Protein AF-A0A528A1V8-F1 (afdb_monomer)

Radius of gyration: 11.82 Å; Cα 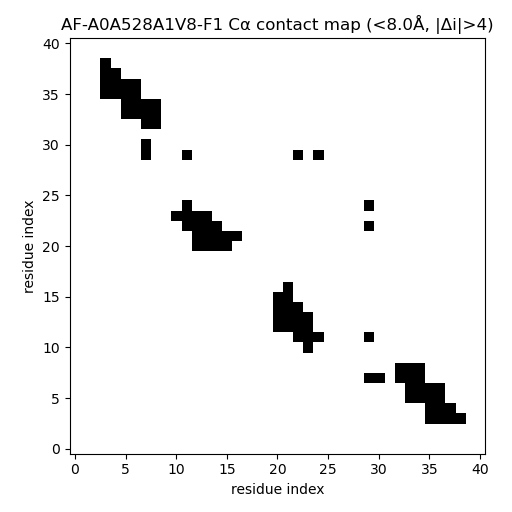contacts (8 Å, |Δi|>4): 44; chains: 1; bounding box: 22×23×30 Å

Foldseek 3Di:
DPQKDKDFDPQQFPDDDPPDTDGPDDPVVRVVRIDTDHPPD

Solvent-accessible surface area (backbone atoms only — not comparable to full-atom values): 2788 Å² total; per-residue (Å²): 117,97,87,52,59,76,42,61,60,71,86,44,54,64,47,77,60,92,95,43,74,41,57,66,55,57,68,80,60,49,60,78,56,55,43,77,56,79,79,91,121

Structure (mmCIF, N/CA/C/O backbone):
data_AF-A0A528A1V8-F1
#
_entry.id   AF-A0A528A1V8-F1
#
loop_
_atom_site.group_PDB
_atom_site.id
_atom_site.type_symbol
_atom_site.label_atom_id
_atom_site.label_alt_id
_atom_site.label_comp_id
_atom_site.label_asym_id
_atom_site.label_entity_id
_atom_site.label_seq_id
_atom_site.pdbx_PDB_ins_code
_atom_site.Cartn_x
_atom_site.Cartn_y
_atom_site.Cartn_z
_atom_site.occupancy
_atom_site.B_iso_or_equiv
_atom_site.auth_seq_id
_atom_site.auth_comp_id
_atom_site.auth_asym_id
_atom_site.auth_atom_id
_atom_site.pdbx_PDB_model_num
ATOM 1 N N . HIS A 1 1 ? -2.803 3.814 -15.157 1.00 54.25 1 HIS A N 1
ATOM 2 C CA . HIS A 1 1 ? -2.646 3.082 -16.429 1.00 54.25 1 HIS A CA 1
ATOM 3 C C . HIS A 1 1 ? -4.003 2.529 -16.879 1.00 54.25 1 HIS A C 1
ATOM 5 O O . HIS A 1 1 ? -4.807 2.171 -16.026 1.00 54.25 1 HIS A O 1
ATOM 11 N N . ARG A 1 2 ? -4.336 2.552 -18.184 1.00 60.72 2 ARG A N 1
ATOM 12 C CA . ARG A 1 2 ? -5.607 2.001 -18.708 1.00 60.72 2 ARG A CA 1
ATOM 13 C C . ARG A 1 2 ? -5.413 0.506 -18.974 1.00 60.72 2 ARG A C 1
ATOM 15 O O . ARG A 1 2 ? -4.871 0.161 -20.013 1.00 60.72 2 ARG A O 1
ATOM 22 N N . GLY A 1 3 ? -5.841 -0.333 -18.030 1.00 66.81 3 GLY A N 1
ATOM 23 C CA . GLY A 1 3 ? -5.852 -1.796 -18.176 1.00 66.81 3 GLY A CA 1
ATOM 24 C C . GLY A 1 3 ? -5.000 -2.575 -17.171 1.00 66.81 3 GLY A C 1
ATOM 25 O O . GLY A 1 3 ? -5.000 -3.796 -17.236 1.00 66.81 3 GLY A O 1
ATOM 26 N N . HIS A 1 4 ? -4.307 -1.907 -16.241 1.00 72.62 4 HIS A N 1
ATOM 27 C CA . HIS A 1 4 ? -3.500 -2.574 -15.216 1.00 72.62 4 HIS A CA 1
ATOM 28 C C . HIS A 1 4 ? -3.900 -2.091 -13.827 1.00 72.62 4 HIS A C 1
ATOM 30 O O . HIS A 1 4 ? -4.021 -0.886 -13.579 1.00 72.62 4 HIS A O 1
ATOM 36 N N . HIS A 1 5 ? -4.135 -3.049 -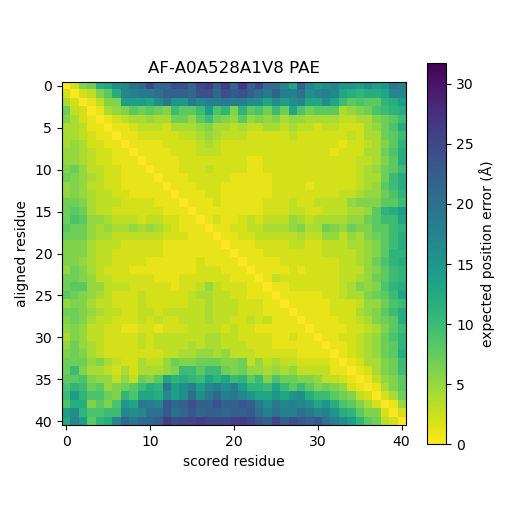12.934 1.00 82.50 5 HIS A N 1
ATOM 37 C CA . HIS A 1 5 ? -4.312 -2.777 -11.520 1.00 82.50 5 HIS A CA 1
ATOM 38 C C . HIS A 1 5 ? -2.931 -2.654 -10.876 1.00 82.50 5 HIS A C 1
ATOM 40 O O . HIS A 1 5 ? -2.119 -3.575 -10.962 1.00 82.50 5 HIS A O 1
ATOM 46 N N . HIS A 1 6 ? -2.690 -1.509 -10.241 1.00 84.12 6 HIS A N 1
ATOM 47 C CA . HIS A 1 6 ? -1.512 -1.291 -9.411 1.00 84.12 6 HIS A CA 1
ATOM 48 C C . HIS A 1 6 ? -1.854 -1.673 -7.983 1.00 84.12 6 HIS A C 1
ATOM 50 O O . HIS A 1 6 ? -2.898 -1.272 -7.454 1.00 84.12 6 HIS A O 1
ATOM 56 N N . PHE A 1 7 ? -0.961 -2.426 -7.366 1.00 90.25 7 PHE A N 1
ATOM 57 C CA . PHE A 1 7 ? -1.072 -2.830 -5.977 1.00 90.25 7 PHE A CA 1
ATOM 58 C C . PHE A 1 7 ? 0.131 -2.304 -5.207 1.00 90.25 7 PHE A C 1
ATOM 60 O O . PHE A 1 7 ? 1.189 -2.068 -5.778 1.00 90.25 7 PHE A O 1
ATOM 67 N N . ILE A 1 8 ? -0.036 -2.130 -3.901 1.00 92.44 8 ILE A N 1
ATOM 68 C CA . ILE A 1 8 ? 1.074 -1.891 -2.979 1.00 92.44 8 ILE A CA 1
ATOM 69 C C . ILE A 1 8 ? 1.143 -3.054 -1.983 1.00 92.44 8 ILE A C 1
ATOM 71 O O . ILE A 1 8 ? 0.103 -3.654 -1.683 1.00 92.44 8 ILE A O 1
ATOM 75 N N . PRO A 1 9 ? 2.329 -3.367 -1.435 1.00 93.75 9 PRO A N 1
ATOM 76 C CA . PRO A 1 9 ? 2.468 -4.398 -0.416 1.00 93.75 9 PRO A CA 1
ATOM 77 C C . PRO A 1 9 ? 1.555 -4.149 0.790 1.00 93.75 9 PRO A C 1
ATOM 79 O O . PRO A 1 9 ? 1.461 -3.029 1.294 1.00 93.75 9 PRO A O 1
ATOM 82 N N . LEU A 1 10 ? 0.939 -5.209 1.323 1.00 93.81 10 LEU A N 1
ATOM 83 C CA . LEU A 1 10 ? 0.090 -5.118 2.521 1.00 93.81 10 LEU A CA 1
ATOM 84 C C . LEU A 1 10 ? 0.841 -4.599 3.756 1.00 93.81 10 LEU A C 1
ATOM 86 O O . LEU A 1 10 ? 0.225 -4.019 4.643 1.00 93.81 10 LEU A O 1
ATOM 90 N N . SER A 1 11 ? 2.165 -4.757 3.811 1.00 95.25 11 SER A N 1
ATOM 91 C CA . SER A 1 11 ? 3.009 -4.186 4.871 1.00 95.25 11 SER A CA 1
ATOM 92 C C . SER A 1 11 ? 2.992 -2.652 4.908 1.00 95.25 11 SER A C 1
ATOM 94 O O . SER A 1 11 ? 3.346 -2.058 5.928 1.00 95.25 11 SER A O 1
ATOM 96 N N . LEU A 1 12 ? 2.569 -2.002 3.820 1.00 95.75 12 LEU A N 1
ATOM 97 C CA . LEU A 1 12 ? 2.398 -0.553 3.753 1.00 95.75 12 LEU A CA 1
ATOM 98 C C . LEU A 1 12 ? 1.029 -0.080 4.269 1.00 95.75 12 LEU A C 1
ATOM 100 O O . LEU A 1 12 ? 0.778 1.124 4.314 1.00 95.75 12 LEU A O 1
ATOM 104 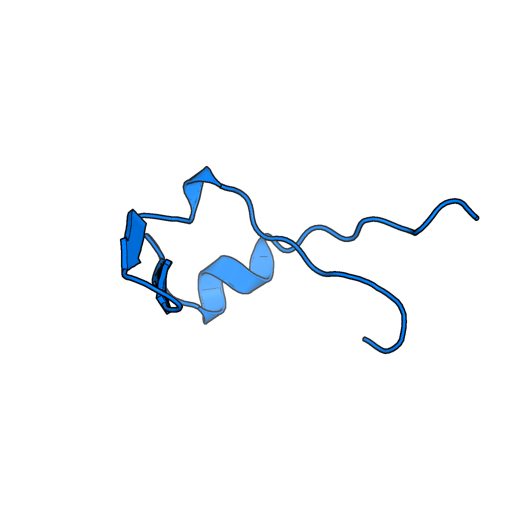N N . VAL A 1 13 ? 0.148 -0.994 4.686 1.00 95.94 13 VAL A N 1
ATOM 105 C CA . VAL A 1 13 ? -1.149 -0.677 5.295 1.00 95.94 13 VAL A CA 1
ATOM 106 C C . VAL A 1 13 ? -1.002 -0.625 6.815 1.00 95.94 13 VAL A C 1
ATOM 108 O O . VAL A 1 13 ? -0.688 -1.627 7.451 1.00 95.94 13 VAL A O 1
ATOM 111 N N . ALA A 1 14 ? -1.253 0.544 7.404 1.00 97.50 14 ALA A N 1
ATOM 112 C CA . ALA A 1 14 ? -1.272 0.725 8.855 1.00 97.50 14 ALA A CA 1
ATOM 113 C C . ALA A 1 14 ? -2.651 0.417 9.457 1.00 97.50 14 ALA A C 1
ATOM 115 O O . ALA A 1 14 ? -2.737 -0.183 10.524 1.00 97.50 14 ALA A O 1
ATOM 116 N N . GLU A 1 15 ? -3.728 0.841 8.788 1.00 97.81 15 GLU A N 1
ATOM 117 C CA . GLU A 1 15 ? -5.106 0.692 9.272 1.00 97.81 15 GLU A CA 1
ATOM 118 C C . GLU A 1 15 ? -6.117 0.813 8.119 1.00 97.81 15 GLU A C 1
ATOM 120 O O . GLU A 1 15 ? -5.851 1.478 7.112 1.00 97.81 15 GLU A O 1
ATOM 125 N N . VAL A 1 16 ? -7.298 0.206 8.280 1.00 96.94 16 VAL A N 1
ATOM 126 C CA . VAL A 1 16 ? -8.450 0.363 7.379 1.00 96.94 16 VAL A CA 1
ATOM 127 C C . VAL A 1 16 ? -9.648 0.881 8.177 1.00 96.94 16 VAL A C 1
ATOM 129 O O . VAL A 1 16 ? -10.124 0.215 9.092 1.00 96.94 16 VAL A O 1
ATOM 132 N N . GLU A 1 17 ? -10.160 2.053 7.802 1.00 97.19 17 GLU A N 1
ATOM 133 C CA . GLU A 1 17 ? -11.310 2.709 8.429 1.00 97.19 17 GLU A CA 1
ATOM 134 C C . GLU A 1 17 ? -12.425 2.892 7.388 1.00 97.19 17 GLU A C 1
ATOM 136 O O . GLU A 1 17 ? -12.420 3.823 6.575 1.00 97.19 17 GLU A O 1
ATOM 141 N N . GLY A 1 18 ? -13.393 1.973 7.378 1.00 96.00 18 GLY A N 1
ATOM 142 C CA . GLY A 1 18 ? -14.469 1.970 6.388 1.00 96.00 18 GLY A CA 1
ATOM 143 C C . GLY A 1 18 ? -13.927 1.850 4.959 1.00 96.00 18 GLY A C 1
ATOM 144 O O . GLY A 1 18 ? -13.399 0.810 4.584 1.00 96.00 18 GLY A O 1
ATOM 145 N N . GLN A 1 19 ? -14.066 2.916 4.163 1.00 95.81 19 GLN A N 1
ATOM 146 C CA . GLN A 1 19 ? -13.564 2.992 2.778 1.00 95.81 19 GLN A CA 1
ATOM 147 C C . GLN A 1 19 ? -12.230 3.749 2.652 1.00 95.81 19 GLN A C 1
ATOM 149 O O . GLN A 1 19 ? -11.825 4.116 1.549 1.00 95.81 19 GLN A O 1
ATOM 154 N N . LYS A 1 20 ? -11.561 4.039 3.771 1.00 95.44 20 LYS A N 1
ATOM 155 C CA . LYS A 1 20 ? -10.264 4.720 3.797 1.00 95.44 20 LYS A CA 1
ATOM 156 C C . LYS A 1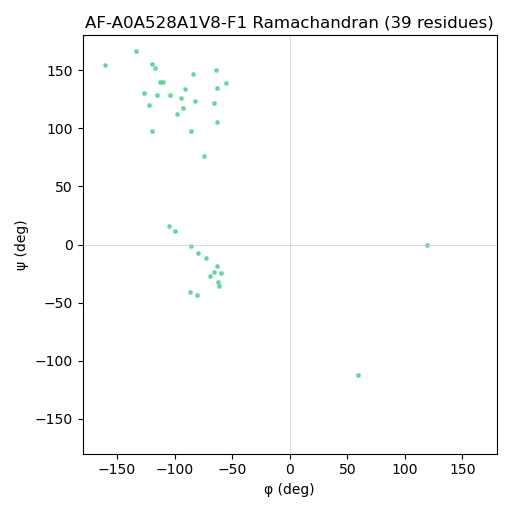 20 ? -9.185 3.765 4.283 1.00 95.44 20 LYS A C 1
ATOM 158 O O . LYS A 1 20 ? -9.389 3.012 5.230 1.00 95.44 20 LYS A O 1
ATOM 163 N N . VAL A 1 21 ? -8.019 3.847 3.656 1.00 95.50 21 VAL A N 1
ATOM 164 C CA . VAL A 1 21 ? -6.823 3.095 4.044 1.00 95.50 21 VAL A CA 1
ATOM 165 C C . VAL A 1 21 ? -5.768 4.089 4.506 1.00 95.50 21 VAL A C 1
ATOM 167 O O . VAL A 1 21 ? -5.475 5.058 3.803 1.00 95.50 21 VAL A O 1
ATOM 170 N N . ARG A 1 22 ? -5.209 3.861 5.695 1.00 96.62 22 ARG A N 1
ATOM 171 C CA . ARG A 1 22 ? -4.083 4.629 6.226 1.00 96.62 22 ARG A CA 1
ATOM 172 C C . ARG A 1 22 ? -2.795 3.893 5.897 1.00 96.62 22 ARG A C 1
ATOM 174 O O . ARG A 1 22 ? -2.646 2.718 6.225 1.00 96.62 22 ARG A O 1
ATOM 181 N N . LEU A 1 23 ? -1.867 4.597 5.265 1.00 96.38 23 LEU A N 1
ATOM 182 C CA . LEU A 1 23 ? -0.563 4.049 4.926 1.00 96.38 23 LEU A CA 1
ATOM 183 C C . LEU A 1 23 ? 0.396 4.170 6.114 1.00 96.38 23 LEU A C 1
ATOM 185 O O . LEU A 1 23 ? 0.321 5.128 6.886 1.00 96.38 23 LEU A O 1
ATOM 189 N N . SER A 1 24 ? 1.300 3.202 6.247 1.00 96.56 24 SER A N 1
ATOM 190 C CA . SER A 1 24 ? 2.406 3.247 7.215 1.00 96.56 24 SER A CA 1
ATOM 191 C C . SER A 1 24 ? 3.585 4.106 6.733 1.00 96.56 24 SER A C 1
ATOM 193 O O . SER A 1 24 ? 4.500 4.382 7.506 1.00 96.56 24 SER A O 1
ATOM 195 N N . ALA A 1 25 ? 3.544 4.567 5.479 1.00 94.88 25 ALA A N 1
ATOM 196 C CA . ALA A 1 25 ? 4.495 5.485 4.860 1.00 94.88 25 ALA A CA 1
ATOM 197 C C . ALA A 1 25 ? 3.759 6.599 4.097 1.00 94.88 25 ALA A C 1
ATOM 199 O O . ALA A 1 25 ? 2.559 6.505 3.836 1.00 94.88 25 ALA A O 1
ATOM 200 N N . ASN A 1 26 ? 4.482 7.651 3.710 1.00 95.50 26 ASN A N 1
ATOM 201 C CA . ASN A 1 26 ? 3.929 8.686 2.840 1.00 95.50 26 ASN A CA 1
ATOM 202 C C . ASN A 1 26 ? 3.571 8.106 1.460 1.00 95.50 26 ASN A C 1
ATOM 204 O O . ASN A 1 26 ? 4.212 7.170 0.979 1.00 95.50 26 ASN A O 1
ATOM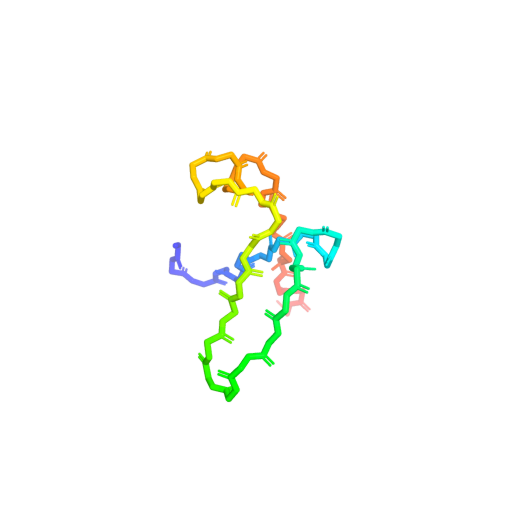 208 N N . SER A 1 27 ? 2.559 8.676 0.804 1.00 91.94 27 SER A N 1
ATOM 209 C CA . SER A 1 27 ? 2.051 8.162 -0.476 1.00 91.94 27 SER A CA 1
ATOM 210 C C . SER A 1 27 ? 3.082 8.202 -1.610 1.00 91.94 27 SER A C 1
ATOM 212 O O . SER A 1 27 ? 3.071 7.330 -2.474 1.00 91.94 27 SER A O 1
ATOM 214 N N . ASP A 1 28 ? 3.977 9.191 -1.600 1.00 93.31 28 ASP A N 1
ATOM 215 C CA . ASP A 1 28 ? 5.085 9.335 -2.554 1.00 93.31 28 ASP A CA 1
ATOM 216 C C . ASP A 1 28 ? 6.169 8.264 -2.374 1.00 93.31 28 ASP A C 1
ATOM 218 O O . ASP A 1 28 ? 6.822 7.888 -3.340 1.00 93.31 28 ASP A O 1
ATOM 222 N N . VAL A 1 29 ? 6.327 7.731 -1.162 1.00 92.88 29 VAL A N 1
ATOM 223 C CA . VAL A 1 29 ? 7.172 6.562 -0.895 1.00 92.88 29 VAL A CA 1
ATOM 224 C C . VAL A 1 29 ? 6.430 5.281 -1.264 1.00 92.88 29 VAL A C 1
ATOM 226 O O . VAL A 1 29 ? 6.998 4.406 -1.900 1.00 92.88 29 VAL A O 1
ATOM 229 N N . ALA A 1 30 ? 5.150 5.153 -0.909 1.00 92.69 30 ALA A N 1
ATOM 230 C CA . ALA A 1 30 ? 4.388 3.932 -1.170 1.00 92.69 30 ALA A CA 1
ATOM 231 C C . ALA A 1 30 ? 4.268 3.607 -2.670 1.00 92.69 30 ALA A C 1
ATOM 233 O O . ALA A 1 30 ? 4.345 2.438 -3.046 1.00 92.69 30 ALA A O 1
ATOM 234 N N . VAL A 1 31 ? 4.142 4.628 -3.526 1.00 90.12 31 VAL A N 1
ATOM 235 C CA . VAL A 1 31 ? 4.051 4.442 -4.983 1.00 90.12 31 VAL A CA 1
ATOM 236 C C . VAL A 1 31 ? 5.339 3.876 -5.591 1.00 90.12 31 VAL A C 1
ATOM 238 O O . VAL A 1 31 ? 5.280 3.211 -6.615 1.00 90.12 31 VAL A O 1
ATOM 241 N N . THR A 1 32 ? 6.506 4.044 -4.955 1.00 91.69 32 THR A N 1
ATOM 242 C CA . THR A 1 32 ? 7.755 3.451 -5.472 1.00 91.69 32 THR A CA 1
ATOM 243 C C . THR A 1 32 ? 7.825 1.934 -5.283 1.00 91.69 32 THR A C 1
ATOM 245 O O . THR A 1 32 ? 8.730 1.301 -5.816 1.00 91.69 32 THR A O 1
ATOM 248 N N . PHE A 1 33 ? 6.910 1.3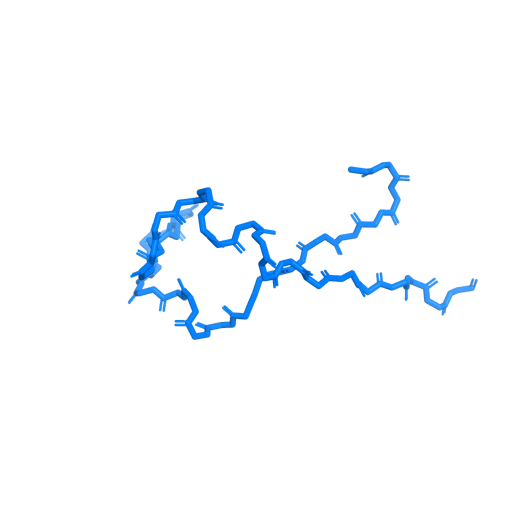59 -4.496 1.00 89.12 33 PHE A N 1
ATOM 249 C CA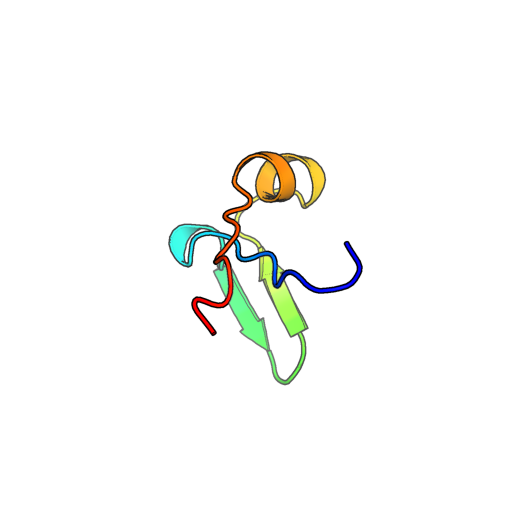 . PHE A 1 33 ? 6.779 -0.081 -4.261 1.00 89.12 33 PHE A CA 1
ATOM 250 C 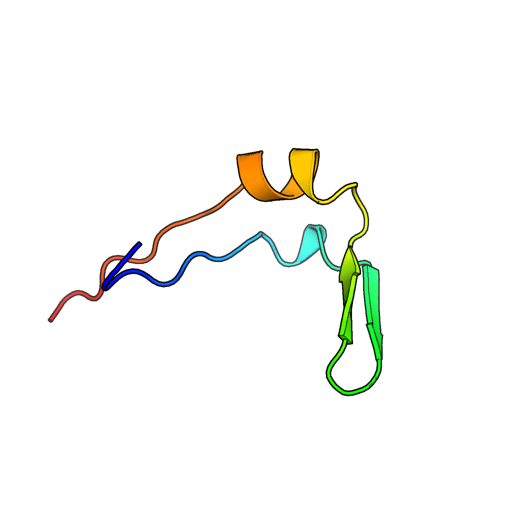C . PHE A 1 33 ? 5.587 -0.677 -5.020 1.00 89.12 33 PHE A C 1
ATOM 252 O O . PHE A 1 33 ? 5.124 -1.759 -4.664 1.00 89.12 33 PHE A O 1
ATOM 259 N N . GLU A 1 34 ? 5.044 0.037 -6.009 1.00 84.62 34 GLU A N 1
ATOM 260 C CA . GLU A 1 34 ? 3.910 -0.460 -6.777 1.00 84.62 34 GLU A CA 1
ATOM 261 C C . GLU A 1 34 ? 4.263 -1.739 -7.551 1.00 84.62 34 GLU A C 1
ATOM 263 O O . GLU A 1 34 ? 5.310 -1.850 -8.190 1.00 84.62 34 GLU A O 1
ATOM 268 N N . GLU A 1 35 ? 3.363 -2.713 -7.483 1.00 81.81 35 GLU A N 1
ATOM 269 C CA . GLU A 1 35 ? 3.420 -3.955 -8.240 1.00 81.81 35 GLU A CA 1
ATOM 270 C C . GLU A 1 35 ? 2.309 -3.9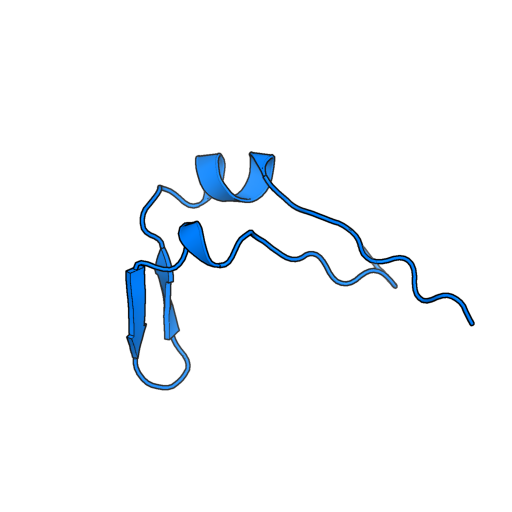43 -9.293 1.00 81.81 35 GLU A C 1
ATOM 272 O O . GLU A 1 35 ? 1.174 -3.533 -9.025 1.00 81.81 35 GLU A O 1
ATOM 277 N N . GLU A 1 36 ? 2.619 -4.432 -10.490 1.00 76.75 36 GLU A N 1
ATOM 278 C CA . GLU A 1 36 ? 1.633 -4.649 -11.543 1.00 76.75 36 GLU A CA 1
ATOM 279 C C . GLU A 1 36 ? 1.318 -6.140 -11.646 1.00 76.75 36 GLU A C 1
ATOM 281 O O . GLU A 1 36 ? 2.214 -6.975 -11.792 1.00 76.75 36 GLU A O 1
ATOM 286 N N . LYS A 1 37 ? 0.028 -6.486 -11.624 1.00 67.25 37 LYS A N 1
ATOM 287 C CA . LYS A 1 37 ? -0.413 -7.797 -12.099 1.00 67.25 37 LYS A CA 1
ATOM 288 C C . LYS A 1 37 ? -0.909 -7.633 -13.527 1.00 67.25 37 LYS A C 1
ATOM 290 O O . LYS A 1 37 ? -1.936 -6.999 -13.759 1.00 67.25 37 LYS A O 1
ATOM 295 N N . SER A 1 38 ? -0.183 -8.208 -14.479 1.00 61.69 38 SER A N 1
ATOM 296 C CA . SER A 1 38 ? -0.702 -8.388 -15.831 1.00 61.69 38 SER A CA 1
ATOM 297 C C . SER A 1 38 ? -1.868 -9.366 -15.751 1.00 61.69 38 SER A C 1
ATOM 299 O O . SER A 1 38 ? -1.693 -10.495 -15.281 1.00 61.69 38 SER A O 1
ATOM 301 N N . ASP A 1 39 ? -3.054 -8.951 -16.187 1.00 62.91 39 ASP A N 1
ATOM 302 C CA . ASP A 1 39 ? -4.149 -9.888 -16.398 1.00 62.91 39 ASP A CA 1
ATOM 303 C C . ASP A 1 39 ? -3.715 -10.860 -17.505 1.00 62.91 39 ASP A C 1
ATOM 305 O O . ASP A 1 39 ? -3.600 -10.497 -18.673 1.00 62.91 39 ASP A O 1
ATOM 309 N N . LEU A 1 40 ? -3.377 -12.091 -17.112 1.00 60.88 40 LEU A N 1
ATOM 310 C CA . LEU A 1 40 ? -3.095 -13.200 -18.021 1.00 60.88 40 LEU A CA 1
ATOM 311 C C . LEU A 1 40 ? -4.436 -13.689 -18.589 1.00 60.88 40 LEU A C 1
ATOM 313 O O . LEU A 1 40 ? -4.973 -14.694 -18.122 1.00 60.88 40 LEU A O 1
ATOM 317 N N . THR A 1 41 ? -5.007 -12.943 -19.533 1.00 57.47 41 THR A N 1
ATOM 318 C CA . THR A 1 41 ? -6.171 -13.370 -20.329 1.00 57.47 41 THR A CA 1
ATOM 319 C C . THR A 1 41 ? -5.781 -13.571 -21.776 1.00 57.47 41 THR A C 1
ATOM 321 O O . THR A 1 41 ? -5.189 -12.621 -22.338 1.00 57.47 41 THR A O 1
#

Mean predicted aligned error: 5.66 Å

Secondary structure (DSSP, 8-state):
--S-EEE--GGGEEEEETTEEEESS-HHHHGGG-EEE----

pLDDT: mean 85.99, std 13.37, range [54.25, 97.81]

Sequence (41 aa):
HRGHHHFIPLSLVAEVEGQKVRLSANSDVAVTFEEEKSDLT